Protein AF-A0A7V3D4Y8-F1 (afdb_monomer)

Secondary structure (DSSP, 8-state):
--TT-PPPPPP-----GGGG-SEEEEEEEETTEEEEEEEETTGGGGGG-HHHHHHHHHH----GGGS--HHHHHHHHHHHHS-PPSS-----TT-TT-HHHHHHTT-

Mean predicted aligned error: 5.72 Å

pLDDT: mean 90.73, std 11.18, range [45.22, 98.44]

Solvent-accessible surface area (backbone atoms only — not comparable to full-atom values): 6999 Å² total; per-residue (Å²): 132,74,90,80,69,69,77,81,75,80,84,80,87,77,81,59,76,84,71,44,63,62,70,38,77,45,82,46,76,46,90,97,43,80,44,77,43,72,31,39,67,58,48,74,60,50,66,70,34,68,69,37,49,56,39,28,76,74,71,67,49,73,78,68,46,47,50,88,51,70,65,44,57,51,48,28,44,50,58,76,73,51,89,70,81,78,84,85,89,85,85,72,83,86,45,58,72,34,58,38,60,58,46,60,78,70,110

Structure (mmCIF, N/CA/C/O backbone):
data_AF-A0A7V3D4Y8-F1
#
_entry.id   AF-A0A7V3D4Y8-F1
#
loop_
_atom_site.group_PDB
_atom_site.id
_atom_site.type_symbol
_atom_site.label_atom_id
_atom_site.label_alt_id
_atom_site.label_comp_id
_atom_site.label_asym_id
_atom_site.label_entity_id
_atom_site.label_seq_id
_atom_site.pdbx_PDB_ins_code
_atom_site.Cartn_x
_atom_site.Cartn_y
_atom_site.Cartn_z
_atom_site.occupancy
_atom_site.B_iso_or_equiv
_atom_site.auth_seq_id
_atom_site.auth_comp_id
_atom_site.auth_asym_id
_atom_site.auth_atom_id
_atom_site.pdbx_PDB_model_num
ATOM 1 N N . MET A 1 1 ? 33.240 27.557 -2.466 1.00 47.47 1 MET A N 1
ATOM 2 C CA . MET A 1 1 ? 31.907 26.938 -2.326 1.00 47.47 1 MET A CA 1
ATOM 3 C C . MET A 1 1 ? 30.993 27.719 -3.255 1.00 47.47 1 MET A C 1
ATOM 5 O O . MET A 1 1 ? 30.887 28.922 -3.061 1.00 47.47 1 MET A O 1
ATOM 9 N N . ASN A 1 2 ? 30.522 27.113 -4.348 1.00 45.22 2 ASN A N 1
ATOM 10 C CA . ASN A 1 2 ? 29.719 27.816 -5.355 1.00 45.22 2 ASN A CA 1
ATOM 11 C C . ASN A 1 2 ? 28.295 28.028 -4.795 1.00 45.22 2 ASN A C 1
ATOM 13 O O . ASN A 1 2 ? 27.672 27.027 -4.442 1.00 45.22 2 ASN A O 1
ATOM 17 N N . PRO A 1 3 ? 27.801 29.273 -4.664 1.00 55.38 3 PRO A N 1
ATOM 18 C CA . PRO A 1 3 ? 26.481 29.565 -4.098 1.00 55.38 3 PRO A CA 1
ATOM 19 C C . PRO A 1 3 ? 25.293 29.113 -4.970 1.00 55.38 3 PRO A C 1
ATOM 21 O O . PRO A 1 3 ? 24.171 29.119 -4.475 1.00 55.38 3 PRO A O 1
ATOM 24 N N . ASP A 1 4 ? 25.526 28.672 -6.213 1.00 59.12 4 ASP A N 1
ATOM 25 C CA . ASP A 1 4 ? 24.465 28.311 -7.171 1.00 59.12 4 ASP A CA 1
ATOM 26 C C . ASP A 1 4 ? 24.111 26.811 -7.218 1.00 59.12 4 ASP A C 1
ATOM 28 O O . ASP A 1 4 ? 23.319 26.381 -8.057 1.00 59.12 4 ASP A O 1
ATOM 32 N N . HIS A 1 5 ? 24.676 25.981 -6.336 1.00 56.44 5 HIS A N 1
ATOM 33 C CA . HIS A 1 5 ? 24.294 24.568 -6.260 1.00 56.44 5 HIS A CA 1
ATOM 34 C C . HIS A 1 5 ? 23.055 24.411 -5.370 1.00 56.44 5 HIS A C 1
ATOM 36 O O . HIS A 1 5 ? 23.157 24.141 -4.172 1.00 56.44 5 HIS A O 1
ATOM 42 N N . LEU A 1 6 ? 21.873 24.612 -5.959 1.00 60.03 6 LEU A N 1
ATOM 43 C CA . LEU A 1 6 ? 20.636 24.070 -5.394 1.00 60.03 6 LEU A CA 1
ATOM 44 C C . LEU A 1 6 ? 20.852 22.561 -5.183 1.00 60.03 6 LEU A C 1
ATOM 46 O O . LEU A 1 6 ? 21.397 21.923 -6.085 1.00 60.03 6 LEU A O 1
ATOM 50 N N . PRO A 1 7 ? 20.480 21.981 -4.026 1.00 60.28 7 PRO A N 1
ATOM 51 C CA . PRO A 1 7 ? 20.553 20.535 -3.865 1.00 60.28 7 PRO A CA 1
ATOM 52 C C . PRO A 1 7 ? 19.749 19.890 -4.995 1.00 60.28 7 PRO A C 1
ATOM 54 O O . PRO A 1 7 ? 18.621 20.324 -5.251 1.00 60.28 7 PRO A O 1
ATOM 57 N N . ASP A 1 8 ? 20.339 18.903 -5.677 1.00 73.94 8 ASP A N 1
ATOM 58 C CA . ASP A 1 8 ? 19.644 18.128 -6.705 1.0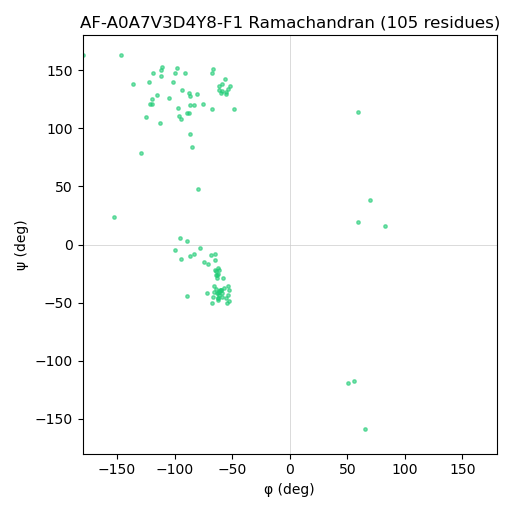0 73.94 8 ASP A CA 1
ATOM 59 C C . ASP A 1 8 ? 18.292 17.685 -6.137 1.00 73.94 8 ASP A C 1
ATOM 61 O O . ASP A 1 8 ? 18.220 16.990 -5.118 1.00 73.94 8 ASP A O 1
ATOM 65 N N . GLN A 1 9 ? 17.203 18.162 -6.744 1.00 69.31 9 GLN A N 1
ATOM 66 C CA . GLN A 1 9 ? 15.871 17.749 -6.325 1.00 69.31 9 GLN A CA 1
ATOM 67 C C . GLN A 1 9 ? 15.755 16.234 -6.522 1.00 69.31 9 GLN A C 1
ATOM 69 O O . GLN A 1 9 ? 16.180 15.723 -7.563 1.00 69.31 9 GLN A O 1
ATOM 74 N N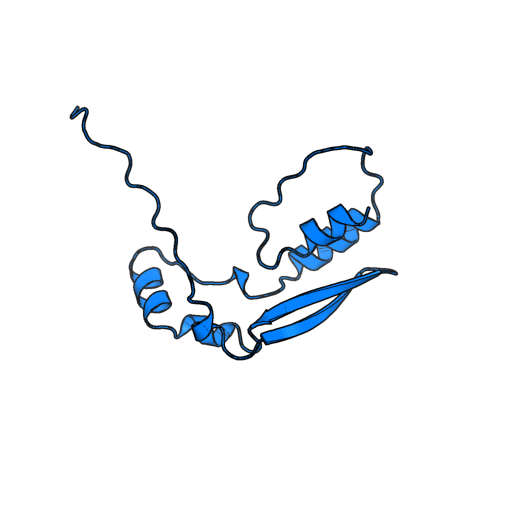 . PRO A 1 10 ? 15.176 15.503 -5.555 1.00 72.25 10 PRO A N 1
ATOM 75 C CA . PRO A 1 10 ? 14.983 14.074 -5.714 1.00 72.25 10 PRO A CA 1
ATOM 76 C C . PRO A 1 10 ? 14.101 13.824 -6.937 1.00 72.25 10 PRO A C 1
ATOM 78 O O . PRO A 1 10 ? 13.042 14.437 -7.091 1.00 72.25 10 PRO A O 1
ATOM 81 N N . VAL A 1 11 ? 14.541 12.920 -7.811 1.00 81.31 11 VAL A N 1
ATOM 82 C CA . VAL A 1 11 ? 13.729 12.491 -8.948 1.00 81.31 11 VAL A CA 1
ATOM 83 C C . VAL A 1 11 ? 12.540 11.707 -8.404 1.00 81.31 11 VAL A C 1
ATOM 85 O O . VAL A 1 11 ? 12.703 10.657 -7.787 1.00 81.31 11 VAL A O 1
ATOM 88 N N . ILE A 1 12 ? 11.336 12.229 -8.623 1.00 85.31 12 ILE A N 1
ATOM 89 C CA . ILE A 1 12 ? 10.101 11.548 -8.243 1.00 85.31 12 ILE A CA 1
ATOM 90 C C . ILE A 1 12 ? 9.707 10.634 -9.398 1.00 85.31 12 ILE A C 1
ATOM 92 O O . ILE A 1 12 ? 9.388 11.095 -10.494 1.00 85.31 12 ILE A O 1
ATOM 96 N N . HIS A 1 13 ? 9.765 9.327 -9.159 1.00 88.94 13 HIS A N 1
ATOM 97 C CA . HIS A 1 13 ? 9.324 8.342 -10.139 1.00 88.94 13 HIS A CA 1
ATOM 98 C C . HIS A 1 13 ? 7.812 8.202 -10.098 1.00 88.94 13 HIS A C 1
ATOM 100 O O . HIS A 1 13 ? 7.224 7.949 -9.045 1.00 88.94 13 HIS A O 1
ATOM 106 N N . GLU A 1 14 ? 7.194 8.292 -11.267 1.00 85.88 14 GLU A N 1
ATOM 107 C CA . GLU A 1 14 ? 5.757 8.134 -11.428 1.00 85.88 14 GLU A CA 1
ATOM 108 C C . GLU A 1 14 ? 5.468 7.000 -12.407 1.00 85.88 14 GLU A C 1
ATOM 110 O O . GLU A 1 14 ? 6.142 6.830 -13.424 1.00 85.88 14 GLU A O 1
ATOM 115 N N . THR A 1 15 ? 4.444 6.207 -12.097 1.00 87.81 15 THR A N 1
ATOM 116 C CA . THR A 1 15 ? 3.890 5.237 -13.043 1.00 87.81 15 THR A CA 1
ATOM 117 C C . THR A 1 15 ? 2.677 5.878 -13.715 1.00 87.81 15 THR A C 1
ATOM 119 O O . THR A 1 15 ? 1.708 6.177 -13.011 1.00 87.81 15 THR A O 1
ATOM 122 N N . PRO A 1 16 ? 2.691 6.092 -15.045 1.00 88.19 16 PRO A N 1
ATOM 123 C CA . PRO A 1 16 ? 1.545 6.653 -15.751 1.00 88.19 16 PRO A CA 1
ATOM 124 C C . PRO A 1 16 ? 0.283 5.822 -15.509 1.00 88.19 16 PRO A C 1
ATOM 126 O O . PRO A 1 16 ? 0.339 4.591 -15.447 1.00 88.19 16 PRO A O 1
ATOM 129 N N . ARG A 1 17 ? -0.870 6.484 -15.376 1.00 88.00 17 ARG A N 1
ATOM 130 C CA . ARG A 1 17 ? -2.141 5.831 -15.021 1.00 88.00 17 ARG A CA 1
ATOM 131 C C . ARG A 1 17 ? -2.537 4.761 -16.037 1.00 88.00 17 ARG A C 1
ATOM 133 O O . ARG A 1 17 ? -3.042 3.709 -15.658 1.00 88.00 17 ARG A O 1
ATOM 140 N N . GLU A 1 18 ? -2.314 5.035 -17.313 1.00 91.19 18 GLU A N 1
ATOM 141 C CA . GLU A 1 18 ? -2.559 4.136 -18.436 1.00 91.19 18 GLU A CA 1
ATOM 142 C C . GLU A 1 18 ? -1.708 2.858 -18.376 1.00 91.19 18 GLU A C 1
ATOM 144 O O . GLU A 1 18 ? -2.133 1.817 -18.872 1.00 91.19 18 GLU A O 1
ATOM 149 N N . SER A 1 19 ? -0.552 2.909 -17.707 1.00 92.19 19 SER A N 1
ATOM 150 C CA . SER A 1 19 ? 0.366 1.777 -17.546 1.00 92.19 19 SER A CA 1
ATOM 151 C C . SER A 1 19 ? -0.017 0.843 -16.396 1.00 92.19 19 SER A C 1
ATOM 153 O O . SER A 1 19 ? 0.569 -0.228 -16.271 1.00 92.19 19 SER A O 1
ATOM 155 N N . LEU A 1 20 ? -1.000 1.211 -15.562 1.00 93.06 20 LEU A N 1
ATOM 156 C CA . LEU A 1 20 ? -1.451 0.382 -14.434 1.00 93.06 20 LEU A CA 1
ATOM 157 C C . LEU A 1 20 ? -2.219 -0.872 -14.872 1.00 93.06 20 LEU A C 1
ATOM 159 O O . LEU A 1 20 ? -2.393 -1.795 -14.078 1.00 93.06 20 LEU A O 1
ATOM 163 N N . GLY A 1 21 ? -2.692 -0.903 -16.120 1.00 93.56 21 GLY A N 1
ATOM 164 C CA . GLY A 1 21 ? -3.549 -1.971 -16.620 1.00 93.56 21 GLY A CA 1
ATOM 165 C C . GLY A 1 21 ? -4.915 -2.015 -15.916 1.00 93.56 21 GLY A C 1
ATOM 166 O O . GLY A 1 21 ? -5.373 -1.009 -15.363 1.00 93.56 21 GLY A O 1
ATOM 167 N N . PRO A 1 22 ? -5.609 -3.167 -15.957 1.00 96.12 22 PRO A N 1
ATOM 168 C CA . PRO A 1 22 ? -6.875 -3.349 -15.259 1.00 96.12 22 PRO A CA 1
ATOM 169 C C . PRO A 1 22 ? -6.720 -3.127 -13.754 1.00 96.12 22 PRO A C 1
ATOM 171 O O . PRO A 1 22 ? -5.764 -3.598 -13.137 1.00 96.12 22 PRO A O 1
ATOM 174 N N . LEU A 1 23 ? -7.688 -2.438 -13.156 1.00 96.31 23 LEU A N 1
ATOM 175 C CA . LEU A 1 23 ? -7.735 -2.221 -11.715 1.00 96.31 23 LEU A CA 1
ATOM 176 C C . LEU A 1 23 ? -8.739 -3.181 -11.084 1.00 96.31 23 LEU A C 1
ATOM 178 O O . LEU A 1 23 ? -9.835 -3.382 -11.607 1.00 96.31 23 LEU A O 1
A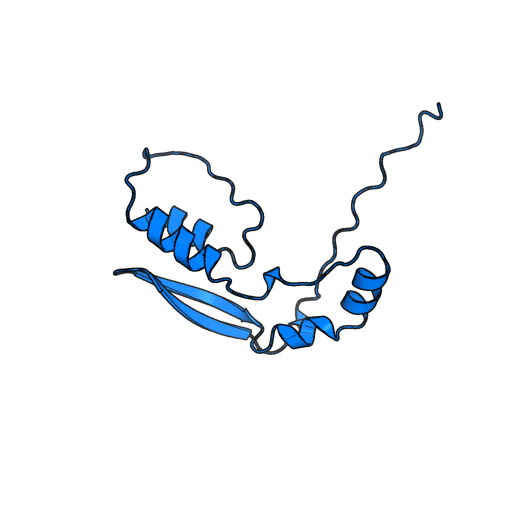TOM 182 N N . VAL A 1 24 ? -8.380 -3.727 -9.928 1.00 97.19 24 VAL A N 1
ATOM 183 C CA . VAL A 1 24 ? -9.272 -4.536 -9.098 1.00 97.19 24 VAL A CA 1
ATOM 184 C C . VAL A 1 24 ? -9.591 -3.805 -7.808 1.00 97.19 24 VAL A C 1
ATOM 186 O O . VAL A 1 24 ? -8.751 -3.106 -7.238 1.00 97.19 24 VAL A O 1
ATOM 189 N N . ARG A 1 25 ? -10.824 -3.988 -7.337 1.00 97.75 25 ARG A N 1
ATOM 190 C CA . ARG A 1 25 ? -11.258 -3.567 -6.007 1.00 97.75 25 ARG A CA 1
ATOM 191 C C . ARG A 1 25 ? -11.104 -4.750 -5.063 1.00 97.75 25 ARG A C 1
ATOM 193 O O . ARG A 1 25 ? -11.868 -5.708 -5.138 1.00 97.75 25 ARG A O 1
ATOM 200 N N . GLU A 1 26 ? -10.124 -4.676 -4.179 1.00 96.94 26 GLU A N 1
ATOM 201 C CA . GLU A 1 26 ? -9.901 -5.669 -3.138 1.00 96.94 26 GLU A CA 1
ATOM 202 C C . GLU A 1 26 ? -10.739 -5.330 -1.902 1.00 96.94 26 GLU A C 1
ATOM 204 O O . GLU A 1 26 ? -10.703 -4.207 -1.392 1.00 96.94 26 GLU A O 1
ATOM 209 N N . GLU A 1 27 ? -11.511 -6.305 -1.422 1.00 98.12 27 GLU A N 1
ATOM 210 C CA . GLU A 1 27 ? -12.199 -6.214 -0.138 1.00 98.12 27 GLU A CA 1
ATOM 211 C C . GLU A 1 27 ? -11.240 -6.603 0.992 1.00 98.12 27 GLU A C 1
ATOM 213 O O . GLU A 1 27 ? -10.718 -7.718 1.055 1.00 98.12 27 GLU A O 1
ATOM 218 N N . VAL A 1 28 ? -11.017 -5.672 1.913 1.00 98.25 28 VAL A N 1
ATOM 219 C CA . VAL A 1 28 ? -10.128 -5.836 3.056 1.00 98.25 28 VAL A CA 1
ATOM 220 C C . VAL A 1 28 ? -10.968 -5.846 4.323 1.00 98.25 28 VAL A C 1
ATOM 222 O O . VAL A 1 28 ? -11.425 -4.808 4.800 1.00 98.25 28 VAL A O 1
ATOM 225 N N . ARG A 1 29 ? -11.153 -7.037 4.889 1.00 97.94 29 ARG A N 1
ATOM 226 C CA . ARG A 1 29 ? -11.837 -7.216 6.173 1.00 97.94 29 ARG A CA 1
ATOM 227 C C . ARG A 1 29 ? -10.858 -7.060 7.329 1.00 97.94 29 ARG A C 1
ATOM 229 O O . ARG A 1 29 ? -9.893 -7.825 7.424 1.00 97.94 29 ARG A O 1
ATOM 236 N N . LEU A 1 30 ? -11.118 -6.090 8.199 1.00 97.81 30 LEU A N 1
ATOM 237 C CA . LEU A 1 30 ? -10.375 -5.852 9.434 1.00 97.81 30 LEU A CA 1
ATOM 238 C C . LEU A 1 30 ? -11.379 -5.858 10.590 1.00 97.81 30 LEU A C 1
ATOM 240 O O . LEU A 1 30 ? -12.200 -4.953 10.696 1.00 97.81 30 LEU A O 1
ATOM 244 N N . ASP A 1 31 ? -11.314 -6.895 11.426 1.00 93.38 31 ASP A N 1
ATOM 245 C CA . ASP A 1 31 ? -12.282 -7.155 12.496 1.00 93.38 31 ASP A CA 1
ATOM 246 C C . ASP A 1 31 ? -13.738 -7.116 11.979 1.00 93.38 31 ASP A C 1
ATOM 248 O O . ASP A 1 31 ? -14.087 -7.919 11.111 1.00 93.38 31 ASP A O 1
ATOM 252 N N . ASP A 1 32 ? -14.581 -6.216 12.483 1.00 94.12 32 ASP A N 1
ATOM 253 C CA . ASP A 1 32 ? -15.987 -6.046 12.095 1.00 94.12 32 ASP A CA 1
ATOM 254 C C . ASP A 1 32 ? -16.196 -5.069 10.923 1.00 94.12 32 ASP A C 1
ATOM 256 O O . ASP A 1 32 ? -17.331 -4.822 10.511 1.00 94.12 32 ASP A O 1
ATOM 260 N N . ARG A 1 33 ? -15.114 -4.529 10.347 1.00 97.06 33 ARG A N 1
ATOM 261 C CA . ARG A 1 33 ? -15.160 -3.514 9.289 1.00 97.06 33 ARG A CA 1
ATOM 262 C C . ARG A 1 33 ? -14.672 -4.033 7.945 1.00 97.06 33 ARG A C 1
ATOM 264 O O . ARG A 1 33 ? -13.785 -4.885 7.845 1.00 97.06 33 ARG A O 1
ATOM 271 N N . VAL A 1 34 ? -15.241 -3.454 6.891 1.00 98.12 34 VAL A N 1
ATOM 272 C CA . VAL A 1 34 ? -14.908 -3.757 5.500 1.00 98.12 34 VAL A CA 1
ATOM 273 C C . VAL A 1 34 ? -14.406 -2.493 4.818 1.00 98.12 34 VAL A C 1
ATOM 275 O O . VAL A 1 34 ? -15.119 -1.497 4.734 1.00 98.12 34 VAL A O 1
ATOM 278 N N . PHE A 1 35 ? -13.181 -2.555 4.308 1.00 98.38 35 PHE A N 1
ATOM 279 C CA . PHE A 1 35 ? -12.565 -1.502 3.511 1.00 98.38 35 PHE A CA 1
ATOM 280 C C . PHE A 1 35 ? -12.406 -1.974 2.073 1.00 98.38 35 PHE A C 1
ATOM 282 O O . PHE A 1 35 ? -12.263 -3.167 1.805 1.00 98.38 35 PHE A O 1
ATOM 289 N N . HIS A 1 36 ? -12.404 -1.032 1.139 1.00 98.06 36 HIS A N 1
ATOM 290 C CA . HIS A 1 36 ? -12.187 -1.330 -0.266 1.00 98.06 36 HIS A CA 1
ATOM 291 C C . HIS A 1 36 ? -10.985 -0.564 -0.779 1.00 98.06 36 HIS A C 1
ATOM 293 O O . HIS A 1 36 ? -10.974 0.664 -0.744 1.00 98.06 36 HIS A O 1
ATOM 299 N N . ILE A 1 37 ? -10.001 -1.302 -1.276 1.00 97.75 37 ILE A N 1
ATOM 300 C CA . ILE A 1 37 ? -8.762 -0.748 -1.808 1.00 97.75 37 ILE A CA 1
ATOM 301 C C . ILE A 1 37 ? -8.701 -1.072 -3.293 1.00 97.75 37 ILE A C 1
ATOM 303 O O . ILE A 1 37 ? -8.889 -2.219 -3.694 1.00 97.75 37 ILE A O 1
ATOM 307 N N . GLN A 1 38 ? -8.469 -0.056 -4.118 1.00 96.81 38 GLN A N 1
ATOM 308 C CA . GLN A 1 38 ? -8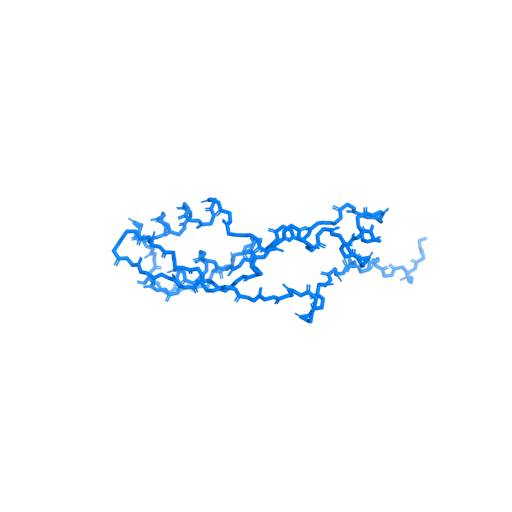.262 -0.248 -5.546 1.00 96.81 38 GLN A CA 1
ATOM 309 C C . GLN A 1 38 ? -6.768 -0.372 -5.825 1.00 96.81 38 GLN A C 1
ATOM 311 O O . GLN A 1 38 ? -5.984 0.443 -5.345 1.00 96.81 38 GLN A O 1
ATOM 316 N N . ARG A 1 39 ? -6.381 -1.365 -6.620 1.00 96.19 39 ARG A N 1
ATOM 317 C CA . ARG A 1 39 ? -4.989 -1.588 -7.021 1.00 96.19 39 ARG A CA 1
ATOM 318 C C . ARG A 1 39 ? -4.899 -2.163 -8.433 1.00 96.19 39 ARG A C 1
ATOM 320 O O . ARG A 1 39 ? -5.907 -2.676 -8.927 1.00 96.19 39 ARG A O 1
ATOM 327 N N . PRO A 1 40 ? -3.724 -2.115 -9.079 1.00 96.56 40 PRO A N 1
ATOM 328 C CA . PRO A 1 40 ? -3.469 -2.898 -10.282 1.00 96.56 40 PRO A CA 1
ATOM 329 C C . PRO A 1 40 ? -3.807 -4.375 -10.056 1.00 96.56 40 PRO A C 1
ATOM 331 O O . PRO A 1 40 ? -3.491 -4.945 -9.007 1.00 96.56 40 PRO A O 1
ATOM 334 N N . GLN A 1 41 ? -4.467 -4.994 -11.035 1.00 96.38 41 GLN A N 1
ATOM 335 C CA . GLN A 1 41 ? -4.783 -6.422 -11.004 1.00 96.38 41 GLN A CA 1
ATOM 336 C C . GLN A 1 41 ? -3.509 -7.269 -10.941 1.00 96.38 41 GLN A C 1
ATOM 338 O O . GLN A 1 41 ? -3.465 -8.258 -10.212 1.00 96.38 41 GLN A O 1
ATOM 343 N N . GLU A 1 42 ? -2.485 -6.846 -11.682 1.00 95.06 42 GLU A N 1
ATOM 344 C CA . GLU A 1 42 ? -1.198 -7.522 -11.836 1.00 95.06 42 GLU A CA 1
ATOM 345 C C . GLU A 1 42 ? -0.069 -6.514 -11.564 1.00 95.06 42 GLU A C 1
ATOM 347 O O . GLU A 1 42 ? 0.518 -5.958 -12.491 1.00 95.06 42 GLU A O 1
ATOM 352 N N . SER A 1 43 ? 0.198 -6.238 -10.286 1.00 94.31 43 SER A N 1
ATOM 353 C CA . SER A 1 43 ? 1.236 -5.303 -9.818 1.00 94.31 43 SER A CA 1
ATOM 354 C C . SER A 1 43 ? 2.636 -5.657 -10.326 1.00 94.31 43 SER A C 1
ATOM 356 O O . SER A 1 43 ? 3.370 -4.761 -10.741 1.00 94.31 43 SER A O 1
ATOM 358 N N . ASP A 1 44 ? 2.976 -6.946 -10.409 1.00 94.69 44 ASP A N 1
ATOM 359 C CA . ASP A 1 44 ? 4.277 -7.417 -10.911 1.00 94.69 44 ASP A CA 1
ATOM 360 C C . ASP A 1 44 ? 4.578 -6.954 -12.345 1.00 94.69 44 ASP A C 1
ATOM 362 O O . ASP A 1 44 ? 5.735 -6.725 -12.694 1.00 94.69 44 ASP A O 1
ATOM 366 N N . ARG A 1 45 ? 3.553 -6.728 -13.182 1.00 94.50 45 ARG A N 1
ATOM 367 C CA . ARG A 1 45 ? 3.756 -6.221 -14.552 1.00 94.50 45 ARG A CA 1
ATOM 368 C C . ARG A 1 45 ? 4.352 -4.819 -14.581 1.00 94.50 45 ARG A C 1
ATOM 370 O O . ARG A 1 45 ? 4.965 -4.440 -15.577 1.00 94.50 45 ARG A O 1
ATOM 377 N N . LEU A 1 46 ? 4.191 -4.044 -13.507 1.00 94.75 46 LEU A N 1
ATOM 378 C CA . LEU A 1 46 ? 4.794 -2.718 -13.413 1.00 94.75 46 LEU A CA 1
ATOM 379 C C . LEU A 1 46 ? 6.325 -2.797 -13.428 1.00 94.75 46 LEU A C 1
ATOM 381 O O . LEU A 1 46 ? 6.968 -1.883 -13.937 1.00 94.75 46 LEU A O 1
ATOM 385 N N . LEU A 1 47 ? 6.907 -3.900 -12.944 1.00 94.31 47 LEU A N 1
ATOM 386 C CA . LEU A 1 47 ? 8.356 -4.129 -12.935 1.00 94.31 47 LEU A CA 1
ATOM 387 C C . LEU A 1 47 ? 8.946 -4.213 -14.352 1.00 94.31 47 LEU A C 1
ATOM 389 O O . LEU A 1 47 ? 10.114 -3.887 -14.570 1.00 94.31 47 LEU A O 1
ATOM 393 N N . ASP A 1 48 ? 8.133 -4.608 -15.334 1.00 93.94 48 ASP A N 1
ATOM 394 C CA . ASP A 1 48 ? 8.550 -4.752 -16.727 1.00 93.94 48 ASP A CA 1
ATOM 395 C C . ASP A 1 48 ? 8.457 -3.461 -17.544 1.00 93.94 48 ASP A C 1
ATOM 397 O O . ASP A 1 48 ? 8.971 -3.406 -18.666 1.00 93.94 48 ASP A O 1
ATOM 401 N N . LEU A 1 49 ? 7.841 -2.407 -17.000 1.00 93.81 49 LEU A N 1
ATOM 402 C CA . LEU A 1 49 ? 7.687 -1.144 -17.710 1.00 93.81 49 LEU A CA 1
ATOM 403 C C . LEU A 1 49 ? 9.065 -0.543 -18.035 1.00 93.81 49 LEU A C 1
ATOM 405 O O . LEU A 1 49 ? 9.905 -0.425 -17.138 1.00 93.81 49 LEU A O 1
ATOM 409 N N . PRO A 1 50 ? 9.307 -0.077 -19.279 1.00 93.12 50 PRO A N 1
ATOM 410 C CA . PRO A 1 50 ? 10.578 0.545 -19.645 1.00 93.12 50 PRO A CA 1
ATOM 411 C C . PRO A 1 50 ? 10.981 1.686 -18.705 1.00 93.12 50 PRO A C 1
ATOM 413 O O . PRO A 1 50 ? 12.139 1.772 -18.312 1.00 93.12 50 PRO A O 1
ATOM 416 N N . ALA A 1 51 ? 10.012 2.503 -18.274 1.00 91.25 51 ALA A N 1
ATOM 417 C CA . ALA A 1 51 ? 10.241 3.583 -17.317 1.00 91.25 51 ALA A CA 1
ATOM 418 C C . ALA A 1 51 ? 10.741 3.072 -15.953 1.00 91.25 51 ALA A C 1
ATOM 420 O O . ALA A 1 51 ? 11.654 3.667 -15.386 1.00 91.25 51 ALA A O 1
ATOM 421 N N . VAL A 1 52 ? 10.201 1.951 -15.461 1.00 93.88 52 VAL A N 1
ATOM 422 C CA . VAL A 1 52 ? 10.618 1.328 -14.194 1.00 93.88 52 VAL A CA 1
ATOM 423 C C . VAL A 1 52 ? 11.996 0.694 -14.332 1.00 93.88 52 VAL A C 1
ATOM 425 O O . VAL A 1 52 ? 12.841 0.898 -13.471 1.00 93.88 52 VAL A O 1
ATOM 428 N N . ARG A 1 53 ? 12.289 0.018 -15.447 1.00 94.12 53 ARG A N 1
ATOM 429 C CA . ARG A 1 53 ? 13.633 -0.525 -15.711 1.00 94.12 53 ARG A CA 1
ATOM 430 C C . ARG A 1 53 ? 14.691 0.576 -15.793 1.00 94.12 53 ARG A C 1
ATOM 432 O O . ARG A 1 53 ? 15.771 0.439 -15.225 1.00 94.12 53 ARG A O 1
ATOM 439 N N . SER A 1 54 ? 14.378 1.680 -16.473 1.00 92.25 54 SER A N 1
ATOM 440 C CA . SER A 1 54 ? 15.252 2.854 -16.528 1.00 92.25 54 SER A CA 1
ATOM 441 C C . SER A 1 54 ? 15.405 3.533 -15.169 1.00 92.25 54 SER A C 1
ATOM 443 O O . SER A 1 54 ? 16.480 4.043 -14.885 1.00 92.25 54 SER A O 1
ATOM 445 N N . ALA A 1 55 ? 14.362 3.561 -14.340 1.00 92.25 55 ALA A N 1
ATOM 446 C CA . ALA A 1 55 ? 14.419 4.079 -12.976 1.00 92.25 55 ALA A CA 1
ATOM 447 C C . ALA A 1 55 ? 15.298 3.199 -12.076 1.00 92.25 55 ALA A C 1
ATOM 449 O O . ALA A 1 55 ? 16.264 3.689 -11.501 1.00 92.25 55 ALA A O 1
ATOM 450 N N . TYR A 1 56 ? 15.060 1.888 -12.077 1.00 94.00 56 TYR A N 1
ATOM 451 C CA . TYR A 1 56 ? 15.854 0.907 -11.344 1.00 94.00 56 TYR A CA 1
ATOM 452 C C . TYR A 1 56 ? 17.351 0.999 -11.669 1.00 94.00 56 TYR A C 1
ATOM 454 O O . TYR A 1 56 ? 18.182 1.001 -10.769 1.00 94.00 56 TYR A O 1
ATOM 462 N N . ALA A 1 57 ? 17.709 1.156 -12.949 1.00 94.06 57 ALA A N 1
ATOM 463 C CA . ALA A 1 57 ? 19.104 1.317 -13.359 1.00 94.06 57 ALA A CA 1
ATOM 464 C C . ALA A 1 57 ? 19.768 2.610 -12.842 1.00 94.06 57 ALA A C 1
ATOM 466 O O . ALA A 1 57 ? 20.995 2.675 -12.800 1.00 94.06 57 ALA A O 1
ATOM 467 N N . ARG A 1 58 ? 18.989 3.642 -12.486 1.00 91.19 58 ARG A N 1
ATOM 468 C CA . ARG A 1 58 ? 19.510 4.901 -11.931 1.00 91.19 58 ARG A CA 1
ATOM 469 C C . ARG A 1 58 ? 19.636 4.864 -10.412 1.00 91.19 58 ARG A C 1
ATOM 471 O O . ARG A 1 58 ? 20.628 5.363 -9.896 1.00 91.19 58 ARG A O 1
ATOM 478 N N . ASP A 1 59 ? 18.625 4.348 -9.717 1.00 92.25 59 ASP A N 1
ATOM 479 C CA . ASP A 1 59 ? 18.495 4.503 -8.261 1.00 92.25 59 ASP A CA 1
ATOM 480 C C . ASP A 1 59 ? 17.720 3.366 -7.568 1.00 92.25 59 ASP A C 1
ATOM 482 O O . ASP A 1 59 ? 17.182 3.548 -6.479 1.00 92.25 59 ASP A O 1
ATOM 486 N N . GLU A 1 60 ? 17.671 2.184 -8.187 1.00 92.69 60 GLU A N 1
ATOM 487 C CA . GLU A 1 60 ? 17.026 0.979 -7.646 1.00 92.69 60 GLU A CA 1
ATOM 488 C C . GLU A 1 60 ? 15.521 1.134 -7.341 1.00 92.69 60 GLU A C 1
ATOM 490 O O . GLU A 1 60 ? 14.939 0.324 -6.617 1.00 92.69 60 GLU A O 1
ATOM 495 N N . TYR A 1 61 ? 14.850 2.135 -7.924 1.00 92.50 61 TYR A N 1
ATOM 496 C CA . TYR A 1 61 ? 13.408 2.312 -7.771 1.00 92.50 61 TYR A CA 1
ATOM 497 C C . TYR A 1 61 ? 12.600 1.098 -8.247 1.00 92.50 61 TYR A C 1
ATOM 499 O O . TYR A 1 61 ? 12.760 0.621 -9.373 1.00 92.50 61 TYR A O 1
ATOM 507 N N . LEU A 1 62 ? 11.649 0.675 -7.407 1.00 93.94 62 LEU A N 1
ATOM 508 C CA . LEU A 1 62 ? 10.632 -0.328 -7.717 1.00 93.94 62 LEU A CA 1
ATOM 509 C C . LEU A 1 62 ? 9.251 0.131 -7.198 1.00 93.94 62 LEU A C 1
ATOM 511 O O . LEU A 1 62 ? 9.151 0.637 -6.076 1.00 93.94 62 LEU A O 1
ATOM 515 N N . PRO A 1 63 ? 8.161 -0.059 -7.966 1.00 94.50 63 PRO A N 1
ATOM 516 C CA . PRO A 1 63 ? 6.814 0.414 -7.635 1.00 94.50 63 PRO A CA 1
ATOM 517 C C . PRO A 1 63 ? 6.074 -0.480 -6.616 1.00 94.50 63 PRO A C 1
ATOM 519 O O . PRO A 1 63 ? 4.900 -0.801 -6.788 1.00 94.50 63 PRO A O 1
ATOM 522 N N . TYR A 1 64 ? 6.722 -0.847 -5.508 1.00 93.69 64 TYR A N 1
ATOM 523 C CA . TYR A 1 64 ? 6.129 -1.695 -4.459 1.00 93.69 64 TYR A CA 1
ATOM 524 C C . TYR A 1 64 ? 4.936 -1.070 -3.724 1.00 93.69 64 TYR A C 1
ATOM 526 O O . TYR A 1 64 ? 4.248 -1.748 -2.963 1.00 93.69 64 TYR A O 1
ATOM 534 N N . TRP A 1 65 ? 4.643 0.207 -3.971 1.00 94.75 65 TRP A N 1
ATOM 535 C CA . TRP A 1 65 ? 3.419 0.858 -3.509 1.00 94.75 65 TRP A CA 1
ATOM 536 C C . TRP A 1 65 ? 2.146 0.204 -4.076 1.00 94.75 65 TRP A C 1
ATOM 538 O O . TRP A 1 65 ? 1.081 0.388 -3.494 1.00 94.75 65 TRP A O 1
ATOM 548 N N . ALA A 1 66 ? 2.239 -0.527 -5.197 1.00 96.00 66 ALA A N 1
ATOM 549 C CA . ALA A 1 66 ? 1.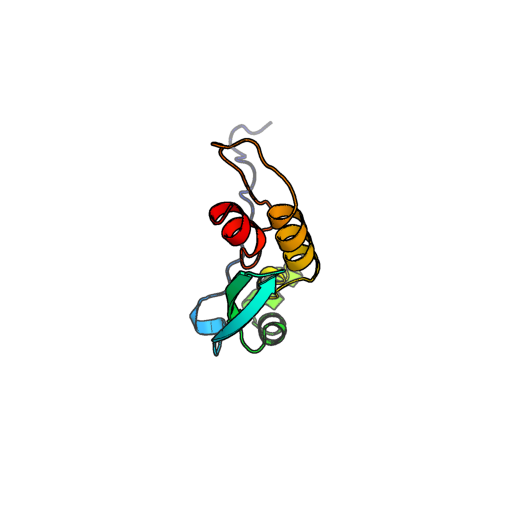096 -1.090 -5.916 1.00 96.00 66 ALA A CA 1
ATOM 550 C C . ALA A 1 66 ? 0.452 -2.308 -5.231 1.00 96.00 66 ALA A C 1
ATOM 552 O O . ALA A 1 66 ? -0.677 -2.670 -5.573 1.00 96.00 66 ALA A O 1
ATOM 553 N N . ASP A 1 67 ? 1.139 -2.917 -4.262 1.00 96.00 67 ASP A N 1
ATOM 554 C CA . ASP A 1 67 ? 0.644 -4.061 -3.502 1.00 96.00 67 ASP A CA 1
ATOM 555 C C . ASP A 1 67 ? 0.092 -3.670 -2.134 1.00 96.00 67 ASP A C 1
ATOM 557 O O . ASP A 1 67 ? 0.578 -2.763 -1.453 1.00 96.00 67 ASP A O 1
ATOM 561 N N . LEU A 1 68 ? -0.917 -4.422 -1.686 1.00 96.69 68 LEU A N 1
ATOM 562 C CA . LEU A 1 68 ? -1.408 -4.310 -0.321 1.00 96.69 68 LEU A CA 1
ATOM 563 C C . LEU A 1 68 ? -0.605 -5.219 0.613 1.00 96.69 68 LEU A C 1
ATOM 565 O O . LEU A 1 68 ? -0.917 -6.397 0.798 1.00 96.69 68 LEU A O 1
ATOM 569 N N . TRP A 1 69 ? 0.407 -4.642 1.253 1.00 97.19 69 TRP A N 1
ATOM 570 C CA . TRP A 1 69 ? 1.310 -5.372 2.138 1.00 97.19 69 TRP A CA 1
ATOM 571 C C . TRP A 1 69 ? 0.629 -5.873 3.427 1.00 97.19 69 TRP A C 1
ATOM 573 O O . TRP A 1 69 ? -0.227 -5.182 3.996 1.00 97.19 69 TRP A O 1
ATOM 583 N N . PRO A 1 70 ? 1.054 -7.028 3.982 1.00 97.31 70 PRO A N 1
ATOM 584 C CA . PRO A 1 70 ? 0.559 -7.523 5.270 1.00 97.3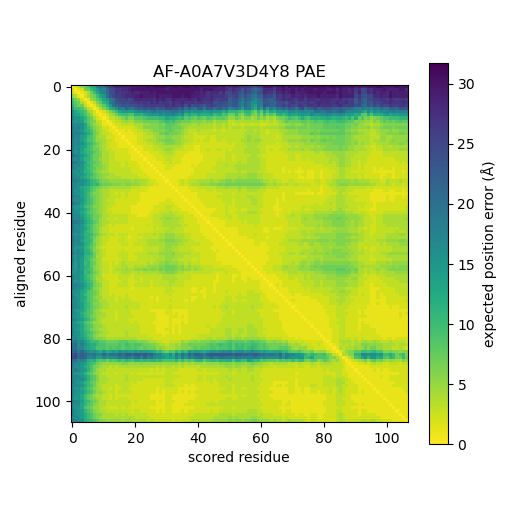1 70 PRO A CA 1
ATOM 585 C C . PRO A 1 70 ? 0.691 -6.503 6.409 1.00 97.31 70 PRO A C 1
ATOM 587 O O . PRO A 1 70 ? -0.205 -6.403 7.248 1.00 97.31 70 PRO A O 1
ATOM 590 N N . GLY A 1 71 ? 1.762 -5.699 6.404 1.00 97.88 71 GLY A N 1
ATOM 591 C CA . GLY A 1 71 ? 1.994 -4.644 7.393 1.00 97.88 71 GLY A CA 1
ATOM 592 C C . GLY A 1 71 ? 0.871 -3.605 7.444 1.00 97.88 71 GLY A C 1
ATOM 593 O O . GLY A 1 71 ? 0.405 -3.269 8.530 1.00 97.88 71 GLY A O 1
ATOM 594 N N . ALA A 1 72 ? 0.345 -3.184 6.289 1.00 98.06 72 ALA A N 1
ATOM 595 C CA . ALA A 1 72 ? -0.782 -2.255 6.215 1.00 98.06 72 ALA A CA 1
ATOM 596 C C . ALA A 1 72 ? -2.049 -2.845 6.862 1.00 98.06 72 ALA A C 1
ATOM 598 O O . ALA A 1 72 ? -2.752 -2.181 7.623 1.00 98.06 72 ALA A O 1
ATOM 599 N N . ARG A 1 73 ? -2.317 -4.135 6.622 1.00 97.88 73 ARG A N 1
ATOM 600 C CA . ARG A 1 73 ? -3.447 -4.856 7.234 1.00 97.88 73 ARG A CA 1
ATOM 601 C C . ARG A 1 73 ? -3.279 -4.986 8.748 1.00 97.88 73 ARG A C 1
ATOM 603 O O . ARG A 1 73 ? -4.250 -4.839 9.487 1.00 97.88 73 ARG A O 1
ATOM 610 N N . MET A 1 74 ? -2.065 -5.275 9.214 1.00 97.94 74 MET A N 1
ATOM 611 C CA . MET A 1 74 ? -1.756 -5.383 10.641 1.00 97.94 74 MET A CA 1
ATOM 612 C C . MET A 1 74 ? -1.892 -4.038 11.354 1.00 97.94 74 MET A C 1
ATOM 614 O O . MET A 1 74 ? -2.531 -3.982 12.403 1.00 97.94 74 MET A O 1
ATOM 618 N N . LEU A 1 75 ? -1.360 -2.962 10.767 1.00 97.69 75 LEU A N 1
ATOM 619 C CA . LEU A 1 75 ? -1.495 -1.614 11.310 1.00 97.69 75 LEU A CA 1
ATOM 620 C C . LEU A 1 75 ? -2.966 -1.191 11.361 1.00 97.69 75 LEU A C 1
ATOM 622 O O . LEU A 1 75 ? -3.422 -0.755 12.410 1.00 97.69 75 LEU A O 1
ATOM 626 N N . GLY A 1 76 ? -3.739 -1.420 10.295 1.00 97.50 76 GLY A N 1
ATOM 627 C CA . GLY A 1 76 ? -5.181 -1.160 10.296 1.00 97.50 76 GLY A CA 1
ATOM 628 C C . GLY A 1 76 ? -5.924 -1.888 11.427 1.00 97.50 76 GLY A C 1
ATOM 629 O O . GLY A 1 76 ? -6.684 -1.271 12.166 1.00 97.50 76 GLY A O 1
ATOM 630 N N . LYS A 1 77 ? -5.656 -3.185 11.643 1.00 97.50 77 LYS A N 1
ATOM 631 C CA . LYS A 1 77 ? -6.236 -3.923 12.787 1.00 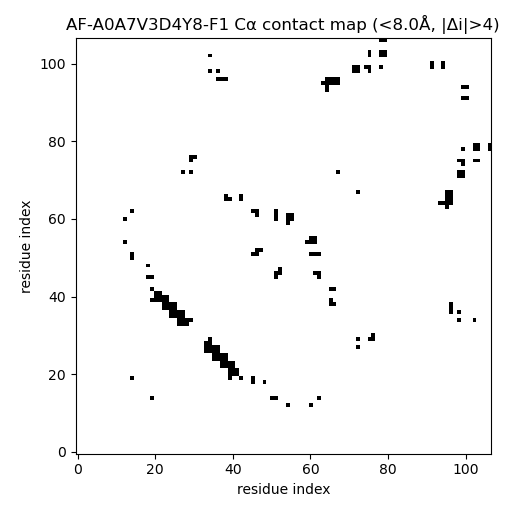97.50 77 LYS A CA 1
ATOM 632 C C . LYS A 1 77 ? -5.822 -3.332 14.129 1.00 97.50 77 LYS A C 1
ATOM 634 O O . LYS A 1 77 ? -6.633 -3.261 15.043 1.00 97.50 77 LYS A O 1
ATOM 639 N N . TYR A 1 78 ? -4.558 -2.938 14.265 1.00 97.19 78 TYR A N 1
ATOM 640 C CA . TYR A 1 78 ? -4.074 -2.319 15.491 1.00 97.19 78 TYR A CA 1
ATOM 641 C C . TYR A 1 78 ? -4.807 -1.003 15.769 1.00 97.19 78 TYR A C 1
ATOM 643 O O . TYR A 1 78 ? -5.321 -0.831 16.870 1.00 97.19 78 TYR A O 1
ATOM 651 N N . LEU A 1 79 ? -4.933 -0.132 14.762 1.00 95.94 79 LEU A N 1
ATOM 652 C CA . LEU A 1 79 ? -5.649 1.141 14.857 1.00 95.94 79 LEU A CA 1
ATOM 653 C C . LEU A 1 79 ? -7.078 0.954 15.388 1.00 95.94 79 LEU A C 1
ATOM 655 O O . LEU A 1 79 ? -7.439 1.623 16.351 1.00 95.94 79 LEU A O 1
ATOM 659 N N . LEU A 1 80 ? -7.842 0.003 14.834 1.00 96.12 80 LEU A N 1
ATOM 660 C CA . LEU A 1 80 ? -9.230 -0.283 15.238 1.00 96.12 80 LEU A CA 1
ATOM 661 C C . LEU A 1 80 ? -9.380 -0.774 16.684 1.00 96.12 80 LEU A C 1
ATOM 663 O O . LEU A 1 80 ? -10.442 -0.620 17.282 1.00 96.12 80 LEU A O 1
ATOM 667 N N . ARG A 1 81 ? -8.338 -1.391 17.247 1.00 95.50 81 ARG A N 1
ATOM 668 C CA . ARG A 1 81 ? -8.372 -1.995 18.589 1.00 95.50 81 ARG A CA 1
ATOM 669 C C . ARG A 1 81 ? -7.876 -1.067 19.688 1.00 95.50 81 ARG A C 1
ATOM 671 O O . ARG A 1 81 ? -8.028 -1.395 20.863 1.00 95.50 81 ARG A O 1
ATOM 678 N N . GLN A 1 82 ? -7.238 0.042 19.327 1.00 93.19 82 GLN A N 1
ATOM 679 C CA . GLN A 1 82 ? -6.731 1.009 20.290 1.00 93.19 82 GLN A CA 1
ATOM 680 C C . GLN A 1 82 ? -7.702 2.170 20.467 1.00 93.19 82 GLN A C 1
ATOM 682 O O . GLN A 1 82 ? -8.423 2.563 19.553 1.00 93.19 82 GLN A O 1
ATOM 687 N N . ARG A 1 83 ? -7.672 2.765 21.660 1.00 90.00 83 ARG A N 1
ATOM 688 C CA . ARG A 1 83 ? -8.315 4.049 21.907 1.00 90.00 83 ARG A CA 1
ATOM 689 C C . ARG A 1 83 ? -7.312 5.151 21.608 1.00 90.00 83 ARG A C 1
ATOM 691 O O . ARG A 1 83 ? -6.324 5.299 22.323 1.00 90.00 83 ARG A O 1
ATOM 698 N N . TRP A 1 84 ? -7.585 5.919 20.568 1.00 88.69 84 TRP A N 1
ATOM 699 C CA . TRP A 1 84 ? -6.787 7.083 20.215 1.00 88.69 84 TRP A CA 1
ATOM 700 C C . TRP A 1 84 ? -7.366 8.322 20.901 1.00 88.69 84 TRP A C 1
ATOM 702 O O . TRP A 1 84 ? -8.580 8.378 21.134 1.00 88.69 84 TRP A O 1
ATOM 712 N N . PRO A 1 85 ? -6.533 9.303 21.281 1.00 83.06 85 PRO A N 1
ATOM 713 C CA . PRO A 1 85 ? -7.050 10.615 21.641 1.00 83.06 85 PRO A CA 1
ATOM 714 C C . PRO A 1 85 ? -7.886 11.145 20.467 1.00 83.06 85 PRO A C 1
ATOM 716 O O . PRO A 1 85 ? -7.457 11.070 19.317 1.00 83.06 85 PRO A O 1
ATOM 719 N N . GLY A 1 86 ? -9.108 11.599 20.757 1.00 73.44 86 GLY A N 1
ATOM 720 C CA . GLY A 1 86 ? -9.956 12.235 19.750 1.00 73.44 86 GLY A CA 1
ATOM 721 C C . GLY A 1 86 ? -9.349 13.562 19.299 1.00 73.44 86 GLY A C 1
ATOM 722 O O . GLY A 1 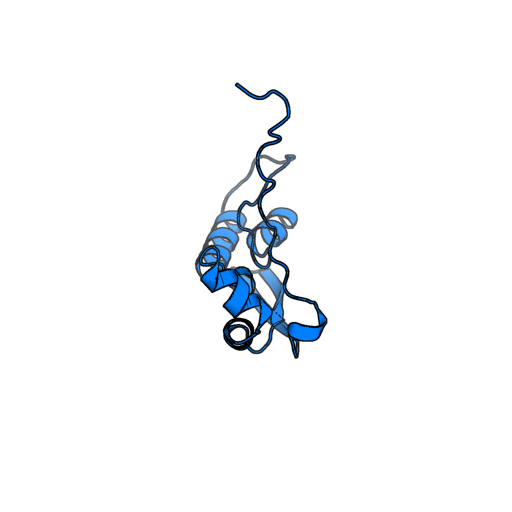86 ? -8.661 14.204 20.088 1.00 73.44 86 GLY A O 1
ATOM 723 N N . GLU A 1 87 ? -9.638 13.945 18.052 1.00 74.81 87 GLU A N 1
ATOM 724 C CA . GLU A 1 87 ? -9.133 15.141 17.360 1.00 74.81 87 GLU A CA 1
ATOM 725 C C . GLU A 1 87 ? -7.597 15.192 17.225 1.00 74.81 87 GLU A C 1
ATOM 727 O O . GLU A 1 87 ? -6.840 15.316 18.184 1.00 74.81 87 GLU A O 1
ATOM 732 N N . GLY A 1 88 ? -7.104 15.122 15.987 1.00 82.31 88 GLY A N 1
ATOM 733 C CA . GLY A 1 88 ? -5.675 15.217 15.709 1.00 82.31 88 GLY A CA 1
ATOM 734 C C . GLY A 1 88 ? -5.357 15.126 14.224 1.00 82.31 88 GLY A C 1
ATOM 735 O O . GLY A 1 88 ? -6.174 14.681 13.420 1.00 82.31 88 GLY A O 1
ATOM 736 N N . VAL A 1 89 ? -4.148 15.553 13.864 1.00 90.88 89 VAL A N 1
ATOM 737 C CA . VAL A 1 89 ? -3.595 15.393 12.516 1.00 90.88 89 VAL A CA 1
ATOM 738 C C . VAL A 1 89 ? -2.551 14.285 12.564 1.00 90.88 89 VAL A C 1
ATOM 740 O O . VAL A 1 89 ? -1.619 14.346 13.364 1.00 90.88 89 VAL A O 1
ATOM 743 N N . ALA A 1 90 ? -2.705 13.283 11.702 1.00 92.12 90 ALA A N 1
ATOM 744 C CA . ALA A 1 90 ? -1.759 12.186 11.547 1.00 92.12 90 ALA A CA 1
ATOM 745 C C . ALA A 1 90 ? -1.188 12.167 10.122 1.00 92.12 90 ALA A C 1
ATOM 747 O O . ALA A 1 90 ? -1.876 12.520 9.164 1.00 92.12 90 ALA A O 1
ATOM 748 N N . LEU A 1 91 ? 0.067 11.731 9.992 1.00 95.19 91 LEU A N 1
ATOM 749 C CA . LEU A 1 91 ? 0.749 11.512 8.717 1.00 95.19 91 LEU A CA 1
ATOM 750 C C . LEU A 1 91 ? 1.147 10.039 8.613 1.00 95.19 91 LEU A C 1
ATOM 752 O O . LEU A 1 91 ? 1.858 9.528 9.476 1.00 95.19 91 LEU A O 1
ATOM 756 N N . GLU A 1 92 ? 0.729 9.378 7.537 1.00 96.81 92 GLU A N 1
ATOM 757 C CA . GLU A 1 92 ? 1.194 8.036 7.194 1.00 96.81 92 GLU A CA 1
ATOM 758 C C . GLU A 1 92 ? 2.346 8.129 6.186 1.00 96.81 92 GLU A C 1
ATOM 760 O O . GLU A 1 92 ? 2.153 8.497 5.027 1.00 96.81 92 GLU A O 1
ATOM 765 N N . VAL A 1 93 ? 3.557 7.795 6.628 1.00 96.38 93 VAL A N 1
ATOM 766 C CA . VAL A 1 93 ? 4.741 7.744 5.762 1.00 96.38 93 VAL A CA 1
ATOM 767 C C . VAL A 1 93 ? 4.830 6.366 5.118 1.00 96.38 93 VAL A C 1
ATOM 769 O O . VAL A 1 93 ? 4.746 5.354 5.809 1.00 96.38 93 VAL A O 1
ATOM 772 N N . GLY A 1 94 ? 5.018 6.323 3.796 1.00 94.12 94 GLY A N 1
ATOM 773 C CA . GLY A 1 94 ? 5.032 5.059 3.057 1.00 94.12 94 GLY A CA 1
ATOM 774 C C . GLY A 1 94 ? 3.650 4.406 2.985 1.00 94.12 94 GLY A C 1
ATOM 775 O O . GLY A 1 94 ? 3.543 3.187 3.076 1.00 94.12 94 GLY A O 1
ATOM 776 N N . CYS A 1 95 ? 2.594 5.212 2.827 1.00 96.50 95 CYS A N 1
ATOM 777 C CA . CYS A 1 95 ? 1.208 4.744 2.885 1.00 96.50 95 CYS A CA 1
ATOM 778 C C . CYS A 1 95 ? 0.834 3.726 1.793 1.00 96.50 95 CYS A C 1
ATOM 780 O O . CYS A 1 95 ? -0.140 2.989 1.950 1.00 96.50 95 CYS A O 1
ATOM 782 N N . GLY A 1 96 ? 1.593 3.653 0.693 1.00 96.00 96 GLY A N 1
ATOM 783 C CA . GLY A 1 96 ? 1.305 2.754 -0.425 1.00 96.00 96 GLY A CA 1
ATOM 784 C C . GLY A 1 96 ? -0.106 2.995 -0.967 1.00 96.00 96 GLY A C 1
ATOM 785 O O . GLY A 1 96 ? -0.425 4.096 -1.405 1.00 96.00 96 GLY A O 1
ATOM 786 N N . LEU A 1 97 ? -0.971 1.980 -0.881 1.00 96.75 97 LEU A N 1
ATOM 787 C CA . LEU A 1 97 ? -2.390 2.077 -1.254 1.00 96.75 97 LEU A CA 1
ATOM 788 C C . LEU A 1 97 ? -3.285 2.768 -0.198 1.00 96.75 97 LEU A C 1
ATOM 790 O O . LEU A 1 97 ? -4.484 2.927 -0.422 1.00 96.75 97 LEU A O 1
ATOM 794 N N . GLY A 1 98 ? -2.734 3.151 0.957 1.00 97.62 98 GLY A N 1
ATOM 795 C CA . GLY A 1 98 ? -3.374 4.017 1.954 1.00 97.62 98 GLY A CA 1
ATOM 796 C C . GLY A 1 98 ? -4.344 3.338 2.924 1.00 97.62 98 GLY A C 1
ATOM 797 O O . GLY A 1 98 ? -5.141 4.027 3.559 1.00 97.62 98 GLY A O 1
ATOM 798 N N . LEU A 1 99 ? -4.319 2.003 3.051 1.00 98.44 99 LEU A N 1
ATOM 799 C CA . LEU A 1 99 ? -5.250 1.283 3.932 1.00 98.44 99 LEU A CA 1
ATOM 800 C C . LEU A 1 99 ? -5.224 1.802 5.389 1.00 98.44 99 LEU A C 1
ATOM 802 O O . LEU A 1 99 ? -6.305 2.081 5.907 1.00 98.44 99 LEU A O 1
ATOM 806 N N . PRO A 1 100 ? -4.071 1.955 6.070 1.00 97.88 100 PRO A N 1
ATOM 807 C CA . PRO A 1 100 ? -4.048 2.428 7.454 1.00 97.88 100 PRO A CA 1
ATOM 808 C C . PRO A 1 100 ? -4.594 3.848 7.621 1.00 97.88 100 PRO A C 1
ATOM 810 O O . PRO A 1 100 ? -5.378 4.078 8.539 1.00 97.88 100 PRO A O 1
ATOM 813 N N . GLY A 1 101 ? -4.263 4.778 6.722 1.00 96.69 101 GLY A N 1
ATOM 814 C CA . GLY A 1 101 ? -4.832 6.126 6.717 1.00 96.69 101 GLY A CA 1
ATOM 815 C C . GLY A 1 101 ? -6.3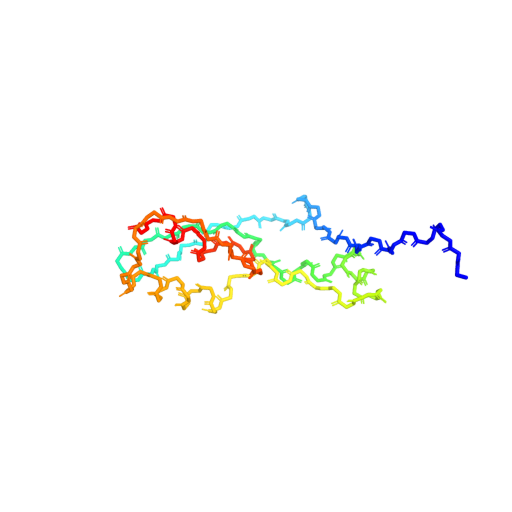57 6.129 6.577 1.00 96.69 101 GLY A C 1
ATOM 816 O O . GLY A 1 101 ? -7.048 6.797 7.345 1.00 96.69 101 GLY A O 1
ATOM 817 N N . VAL A 1 102 ? -6.909 5.325 5.662 1.00 97.12 102 VAL A N 1
ATOM 818 C CA . VAL A 1 102 ? -8.371 5.175 5.512 1.00 97.12 102 VAL A CA 1
ATOM 819 C C . VAL A 1 102 ? -9.006 4.559 6.761 1.00 97.12 102 VAL A C 1
ATOM 821 O O . VAL A 1 102 ? -10.087 4.977 7.171 1.00 97.12 102 VAL A O 1
ATOM 824 N N . VAL A 1 103 ? -8.339 3.591 7.398 1.00 97.00 103 VAL A N 1
ATOM 825 C CA . VAL A 1 103 ? -8.796 3.018 8.671 1.00 97.00 103 VAL A CA 1
ATOM 826 C C . VAL A 1 103 ? -8.821 4.083 9.765 1.00 97.00 103 VAL A C 1
ATOM 828 O O . VAL A 1 103 ? -9.824 4.186 10.470 1.00 97.00 103 VAL A O 1
ATOM 831 N N . ALA A 1 104 ? -7.764 4.891 9.881 1.00 95.06 104 ALA A N 1
ATOM 832 C CA . ALA A 1 104 ? -7.655 5.955 10.875 1.00 95.06 104 ALA A CA 1
ATOM 833 C C . ALA A 1 104 ? -8.773 7.001 10.739 1.00 95.06 104 ALA A C 1
ATOM 835 O O . ALA A 1 104 ? -9.330 7.423 11.745 1.00 95.06 104 ALA A O 1
ATOM 836 N N . LEU A 1 105 ? -9.161 7.355 9.508 1.00 93.31 105 LEU A N 1
ATOM 837 C CA . LEU A 1 105 ? -10.287 8.262 9.231 1.00 93.31 105 LEU A CA 1
ATOM 838 C C . LEU A 1 105 ? -11.656 7.708 9.664 1.00 93.31 105 LEU A C 1
ATOM 840 O O . LEU A 1 105 ? -12.635 8.449 9.674 1.00 93.31 105 LEU A O 1
ATOM 844 N N . SER A 1 106 ? -11.744 6.412 9.973 1.00 92.56 106 SER A N 1
ATOM 845 C CA . SER A 1 106 ? -12.984 5.751 10.394 1.00 92.56 106 SER A CA 1
ATOM 846 C C . SER A 1 106 ? -13.116 5.560 11.911 1.00 92.56 106 SER A C 1
ATOM 848 O O . SER A 1 106 ? -14.140 5.028 12.354 1.00 92.56 106 SER A O 1
ATOM 850 N N . LEU A 1 107 ? -12.077 5.906 12.681 1.00 89.94 107 LEU A N 1
ATOM 851 C CA . LEU A 1 107 ? -12.044 5.807 14.145 1.00 89.94 107 LEU A CA 1
ATOM 852 C C . LEU A 1 107 ? -12.921 6.881 14.794 1.00 89.94 107 LEU A C 1
ATOM 854 O O . LEU A 1 107 ? -13.605 6.521 15.778 1.00 89.94 107 LEU A O 1
#

Foldseek 3Di:
DDPPDDPPDDDDQDDDPVQLPDKDWDWQDQPPDTDTFIARPCQVVQCVDPSNVVVCVVPNDDLPLRDDDPVLSVLLNVLVPDDDPPDDDDDDDSCSSNSNVVSNVVD

Sequence (107 aa):
MNPDHLPDQPVIHETPRESLGPLVREEVRLDDRVFHIQRPQESDRLLDLPAVRSAYARDEYLPYWADLWPGARMLGKYLLRQRWPGEGVALEVGCGLGLPGVVALSL

Radius of gyration: 17.81 Å; Cα contacts (8 Å, |Δi|>4): 107; chains: 1; bounding box: 48×37×42 Å

Nearest PDB structures (foldseek):
  8psp-assembly1_G  TM=3.560E-01  e=9.063E+00  Saccharomyces cerevisiae
  6ql9-assembly1_L  TM=3.365E-01  e=9.639E+00  Saccharomyces cerevisiae S288C